Protein AF-X1AM57-F1 (afdb_monomer)

Mean predicted aligned error: 7.02 Å

Solvent-accessible surface area (backbone atoms only — not comparable to full-atom values): 5112 Å² total; per-residue (Å²): 130,60,69,74,57,53,61,58,45,45,62,51,49,77,50,100,72,68,47,69,50,79,58,48,57,68,83,78,45,73,88,50,90,82,54,80,51,54,48,61,45,39,38,55,49,47,73,43,94,53,38,24,36,33,32,30,66,79,56,47,70,72,28,66,90,39,37,75,85,42,30,77,45,70,56,78,73,78,74,78,74,82,124

Sequence (83 aa):
METGKALRLRRVFSKDRVVVIPIDHALYSEPVEGIENLEKLVSIISQTPADAILITPAMLSRVKNVIGSLASKVVVGKTLGKN

Nearest PDB structures (foldseek):
  2qjg-assembly1_E  TM=7.600E-01  e=3.509E-03  Methanocaldococcus jannaschii
  2qjg-assembly1_A  TM=7.758E-01  e=8.023E-03  Methanocaldococcus jannaschii
  5zjp-assembly1_B  TM=5.793E-01  e=7.078E-01  Vibrio cholerae
  7mfn-assembly1_AAA  TM=3.699E-01  e=2.517E-01  Staphylococcus aureus
  7mqt-assembly1_BBB  TM=3.755E-01  e=2.889E-01  Staphylococcus aureus

Organism: NCBI:txid412755

InterPro domains:
  IPR013785 Aldolase-type TIM barrel [G3DSA:3.20.20.70] (1-82)

Radius of gyration: 14.11 Å; Cα contacts (8 Å, |Δi|>4): 87; chains: 1; bounding box: 33×37×40 Å

pLDDT: mean 81.76, std 14.51, range [41.22, 96.12]

Foldseek 3Di:
DDPVVVVLVCQQCVDPDAAEAEDACCVVDDNDPPCVPVQVSLLVVCPDPHQAYEHAPVSCVVNVPRNHRHHYDHDDDDPPPPD

Secondary structure (DSSP, 8-state):
--HHHHHHHHTT-SSSS--EEE-GGGGTSS--TT-SSHHHHHHHHTTSS--EEEE-HHHHHHHTTT-TT-EEEE---------

Structure (mmCIF, N/CA/C/O backbone):
data_AF-X1AM57-F1
#
_entry.id   AF-X1AM57-F1
#
loop_
_atom_site.group_PDB
_atom_site.id
_atom_site.type_symbol
_atom_site.label_atom_id
_atom_site.label_alt_id
_atom_site.label_comp_id
_atom_site.label_asym_id
_atom_site.label_entity_id
_atom_site.label_seq_id
_atom_site.pdbx_PDB_ins_code
_atom_site.Cartn_x
_atom_site.Cartn_y
_atom_site.Cartn_z
_atom_site.occupancy
_atom_site.B_iso_or_equiv
_atom_site.auth_seq_id
_atom_site.auth_comp_id
_atom_site.auth_asym_id
_atom_site.auth_atom_id
_atom_site.pdbx_PDB_model_num
ATOM 1 N N . MET A 1 1 ? -7.862 -11.976 19.591 1.00 61.72 1 MET A N 1
ATOM 2 C CA . MET A 1 1 ? -6.915 -11.620 18.507 1.00 61.72 1 MET A CA 1
ATOM 3 C C . MET A 1 1 ? -5.666 -11.056 19.165 1.00 61.72 1 MET A C 1
ATOM 5 O O . MET A 1 1 ? -5.824 -10.175 19.994 1.00 61.72 1 MET A O 1
ATOM 9 N N . GLU A 1 2 ? -4.468 -11.553 18.845 1.00 91.38 2 GLU A N 1
ATOM 10 C CA . GLU A 1 2 ? -3.213 -11.086 19.469 1.00 91.38 2 GLU A CA 1
ATOM 11 C C . GLU A 1 2 ? -2.995 -9.567 19.316 1.00 91.38 2 GLU A C 1
ATOM 13 O O . GLU A 1 2 ? -3.214 -9.014 18.230 1.00 91.38 2 GLU A O 1
ATOM 18 N N . THR A 1 3 ? -2.495 -8.894 20.362 1.00 92.38 3 THR A N 1
ATOM 19 C CA . THR A 1 3 ? -2.286 -7.428 20.421 1.00 92.38 3 THR A CA 1
ATOM 20 C C . THR A 1 3 ? -1.497 -6.895 19.222 1.00 92.38 3 THR A C 1
ATOM 22 O O . THR A 1 3 ? -1.875 -5.908 18.588 1.00 92.38 3 THR A O 1
ATOM 25 N N . GLY A 1 4 ? -0.427 -7.593 18.829 1.00 89.69 4 GLY A N 1
ATOM 26 C CA . GLY A 1 4 ? 0.402 -7.198 17.688 1.00 89.69 4 GLY A CA 1
ATOM 27 C C . GLY A 1 4 ? -0.316 -7.287 16.333 1.00 89.69 4 GLY A C 1
ATOM 28 O O . GLY A 1 4 ? 0.004 -6.523 15.416 1.00 89.69 4 GLY A O 1
ATOM 29 N N . LYS A 1 5 ? -1.285 -8.198 16.187 1.00 87.19 5 LYS A N 1
ATOM 30 C CA . LYS A 1 5 ? -2.112 -8.315 14.977 1.00 87.19 5 LYS A CA 1
ATOM 31 C C . LYS A 1 5 ? -3.125 -7.174 14.915 1.00 87.19 5 LYS A C 1
ATOM 33 O O . LYS A 1 5 ? -3.257 -6.556 13.861 1.00 87.19 5 LYS A O 1
ATOM 38 N N . ALA A 1 6 ? -3.759 -6.842 16.040 1.00 88.25 6 ALA A N 1
ATOM 39 C CA . ALA A 1 6 ? -4.690 -5.718 16.137 1.00 88.25 6 ALA A CA 1
ATOM 40 C C . ALA A 1 6 ? -4.032 -4.380 15.769 1.00 88.25 6 ALA A C 1
ATOM 42 O O . ALA A 1 6 ? -4.556 -3.651 14.929 1.00 88.25 6 ALA A O 1
ATOM 43 N N . LEU A 1 7 ? -2.837 -4.101 16.301 1.00 88.12 7 LEU A N 1
ATOM 44 C CA . LEU A 1 7 ? -2.101 -2.870 15.988 1.00 88.12 7 LEU A CA 1
ATOM 45 C C . LEU A 1 7 ? -1.732 -2.747 14.501 1.00 88.12 7 LEU A C 1
ATOM 47 O O . LEU A 1 7 ? -1.790 -1.654 13.944 1.00 88.12 7 LEU A O 1
ATOM 51 N N . ARG A 1 8 ? -1.364 -3.852 13.837 1.00 85.44 8 ARG A N 1
ATOM 52 C CA . ARG A 1 8 ? -1.049 -3.843 12.395 1.00 85.4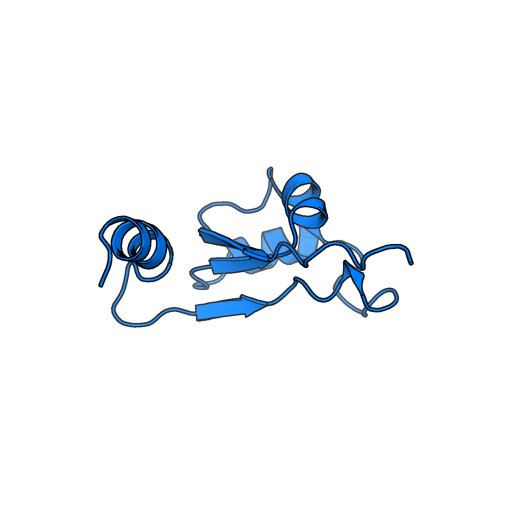4 8 ARG A CA 1
ATOM 53 C C . ARG A 1 8 ? -2.296 -3.683 11.535 1.00 85.44 8 ARG A C 1
ATOM 55 O O . ARG A 1 8 ? -2.241 -2.954 10.551 1.00 85.44 8 ARG A O 1
ATOM 62 N N . LEU A 1 9 ? -3.393 -4.349 11.895 1.00 84.81 9 LEU A N 1
ATOM 63 C CA . LEU A 1 9 ? -4.653 -4.229 11.164 1.00 84.81 9 LEU A CA 1
ATOM 64 C C . LEU A 1 9 ? -5.221 -2.815 11.265 1.00 84.81 9 LEU A C 1
ATOM 66 O O . LEU A 1 9 ? -5.629 -2.281 10.245 1.00 84.81 9 LEU A O 1
ATOM 70 N N . ARG A 1 10 ? -5.134 -2.159 12.428 1.00 84.44 10 ARG A N 1
ATOM 71 C CA . ARG A 1 10 ? -5.595 -0.771 12.608 1.00 84.44 10 ARG A CA 1
ATOM 72 C C . ARG A 1 10 ? -4.956 0.236 1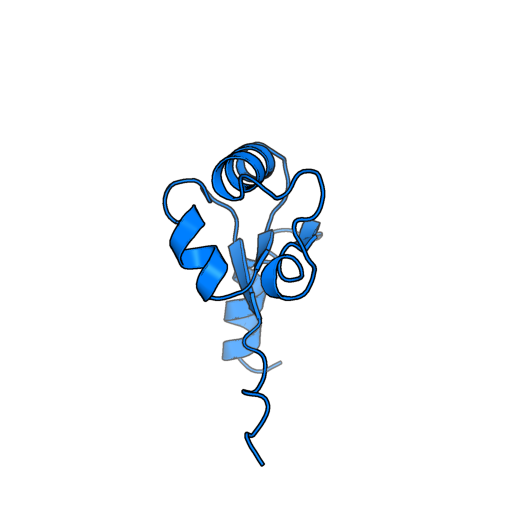1.638 1.00 84.44 10 ARG A C 1
ATOM 74 O O . ARG A 1 10 ? -5.571 1.246 11.329 1.00 84.44 10 ARG A O 1
ATOM 81 N N . ARG A 1 11 ? -3.736 -0.020 11.148 1.00 82.50 11 ARG A N 1
ATOM 82 C CA . ARG A 1 11 ? -3.065 0.856 10.163 1.00 82.50 11 ARG A CA 1
ATOM 83 C C . ARG A 1 11 ? -3.709 0.806 8.778 1.00 82.50 11 ARG A C 1
ATOM 85 O O . ARG A 1 11 ? -3.577 1.758 8.029 1.00 82.50 11 ARG A O 1
ATOM 92 N N . VAL A 1 12 ? -4.350 -0.312 8.449 1.00 82.19 12 VAL A N 1
ATOM 93 C CA . VAL A 1 12 ? -4.997 -0.557 7.154 1.00 82.19 12 VAL A CA 1
ATOM 94 C C . VA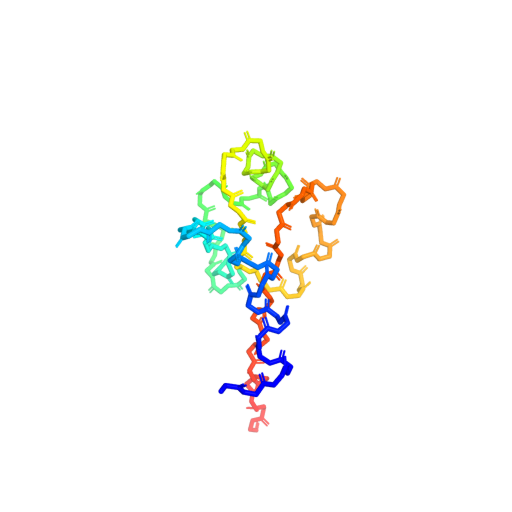L A 1 12 ? -6.507 -0.333 7.275 1.00 82.19 12 VAL A C 1
ATOM 96 O O . VAL A 1 12 ? -7.101 0.329 6.441 1.00 82.19 12 VAL A O 1
ATOM 99 N N . PHE A 1 13 ? -7.107 -0.808 8.367 1.00 81.75 13 PHE A N 1
ATOM 100 C CA . PHE A 1 13 ? -8.512 -0.639 8.737 1.00 81.75 13 PHE A CA 1
ATOM 101 C C . PHE A 1 13 ? -8.695 0.581 9.643 1.00 81.75 13 PHE A C 1
ATOM 103 O O . PHE A 1 13 ? -9.092 0.459 10.801 1.00 81.75 13 PHE A O 1
ATOM 110 N N . SER A 1 14 ? -8.356 1.766 9.131 1.00 71.12 14 SER A N 1
ATOM 111 C CA . SER A 1 14 ? -8.636 3.038 9.815 1.00 71.12 14 SER A CA 1
ATOM 112 C C . SER A 1 14 ? -10.119 3.442 9.736 1.00 71.12 14 SER A C 1
ATOM 114 O O . SER A 1 14 ? -10.542 4.345 10.455 1.00 71.12 14 SER A O 1
ATOM 116 N N . LYS A 1 15 ? -10.900 2.754 8.890 1.00 77.69 15 LYS A N 1
ATOM 117 C CA . LYS A 1 15 ? -12.343 2.907 8.646 1.00 77.69 15 LYS A CA 1
ATOM 118 C C . LYS A 1 15 ? -13.019 1.524 8.644 1.00 77.69 15 LYS A C 1
ATOM 120 O O . LYS A 1 15 ? -12.332 0.506 8.559 1.00 77.69 15 LYS A O 1
ATOM 125 N N . ASP A 1 16 ? -14.355 1.492 8.645 1.00 83.12 16 ASP A N 1
ATOM 126 C CA . ASP A 1 16 ? -15.154 0.249 8.594 1.00 83.12 16 ASP A CA 1
ATOM 127 C C . ASP A 1 16 ? -14.904 -0.595 7.334 1.00 83.12 16 ASP A C 1
ATOM 129 O O . ASP A 1 16 ? -15.036 -1.819 7.352 1.00 83.12 16 ASP A O 1
ATOM 133 N N . ARG A 1 17 ? -14.543 0.056 6.224 1.00 86.12 17 ARG A N 1
ATOM 134 C CA . ARG A 1 17 ? -14.190 -0.581 4.951 1.00 86.12 17 ARG A CA 1
ATOM 135 C C . ARG A 1 17 ? -12.862 -0.039 4.452 1.00 86.12 17 ARG A C 1
ATOM 137 O O . ARG A 1 17 ? -12.542 1.120 4.698 1.00 86.12 17 ARG A O 1
ATOM 144 N N . VAL A 1 18 ? -12.127 -0.886 3.738 1.00 90.19 18 VAL A N 1
ATOM 145 C CA . VAL A 1 18 ? -10.786 -0.589 3.228 1.00 90.19 18 VAL A CA 1
ATOM 146 C C . VAL A 1 18 ? -10.705 -0.963 1.761 1.00 90.19 18 VAL A C 1
ATOM 148 O O . VAL A 1 18 ? -11.131 -2.053 1.377 1.00 90.19 18 VAL A O 1
ATOM 151 N N . VAL A 1 19 ? -10.092 -0.091 0.969 1.00 92.31 19 VAL A N 1
ATOM 152 C CA . VAL A 1 19 ? -9.669 -0.383 -0.400 1.00 92.31 19 VAL A CA 1
ATOM 153 C C . VAL A 1 19 ? -8.156 -0.586 -0.422 1.00 92.31 19 VAL A C 1
ATOM 155 O O . VAL A 1 19 ? -7.391 0.322 -0.093 1.00 92.31 19 VAL A O 1
ATOM 158 N N . VAL A 1 20 ? -7.724 -1.788 -0.814 1.00 93.00 20 VAL A N 1
ATOM 159 C CA . VAL A 1 20 ? -6.307 -2.145 -0.971 1.00 93.00 20 VAL A CA 1
ATOM 160 C C . VAL A 1 20 ? -6.029 -2.440 -2.437 1.00 93.00 20 VAL A C 1
ATOM 162 O O . VAL A 1 20 ? -6.696 -3.293 -3.019 1.00 93.00 20 VAL A O 1
ATOM 165 N N . ILE A 1 21 ? -5.032 -1.773 -3.018 1.00 92.38 21 ILE A N 1
ATOM 166 C CA . ILE A 1 21 ? -4.624 -2.002 -4.408 1.00 92.38 21 ILE A CA 1
ATOM 167 C C . ILE A 1 21 ? -3.389 -2.914 -4.431 1.00 92.38 21 ILE A C 1
ATOM 169 O O . ILE A 1 21 ? -2.341 -2.536 -3.894 1.00 92.38 21 ILE A O 1
ATOM 173 N N . PRO A 1 22 ? -3.480 -4.120 -5.017 1.00 89.81 22 PRO A N 1
ATOM 174 C CA . PRO A 1 22 ? -2.335 -5.005 -5.153 1.00 89.81 22 PRO A CA 1
ATOM 175 C C . PRO A 1 22 ? -1.449 -4.616 -6.334 1.00 89.81 22 PRO A C 1
ATOM 177 O O . PRO A 1 22 ? -1.925 -4.510 -7.458 1.00 89.81 22 PRO A O 1
ATOM 180 N N . ILE A 1 23 ? -0.154 -4.432 -6.070 1.00 88.50 23 ILE A N 1
ATOM 181 C CA . ILE A 1 23 ? 0.889 -4.157 -7.075 1.00 88.50 23 ILE A CA 1
ATOM 182 C C . ILE A 1 23 ? 2.142 -5.024 -6.867 1.00 88.50 23 ILE A C 1
ATOM 184 O O . ILE A 1 23 ? 3.177 -4.803 -7.480 1.00 88.50 23 ILE A O 1
ATOM 188 N N . ASP A 1 24 ? 2.083 -6.017 -5.986 1.00 83.94 24 ASP A N 1
ATOM 189 C CA . ASP A 1 24 ? 3.185 -6.911 -5.624 1.00 83.94 24 ASP A CA 1
ATOM 190 C C . ASP A 1 24 ? 3.580 -7.909 -6.726 1.00 83.94 24 ASP A C 1
ATOM 192 O O . ASP A 1 24 ? 4.654 -8.508 -6.663 1.00 83.94 24 ASP A O 1
ATOM 196 N N . HIS A 1 25 ? 2.747 -8.056 -7.755 1.00 77.12 25 HIS A N 1
ATOM 197 C CA . HIS A 1 25 ? 2.978 -8.953 -8.885 1.00 77.12 25 HIS A CA 1
ATOM 198 C C . HIS A 1 25 ? 3.974 -8.409 -9.919 1.00 77.12 25 HIS A C 1
ATOM 200 O O . HIS A 1 25 ? 4.553 -9.201 -10.655 1.00 77.12 25 HIS A O 1
ATOM 206 N N . ALA A 1 26 ? 4.267 -7.103 -9.937 1.00 62.72 26 ALA A N 1
ATOM 207 C CA . ALA A 1 26 ? 5.161 -6.504 -10.939 1.00 62.72 26 ALA A CA 1
ATOM 208 C C . ALA A 1 26 ? 6.624 -6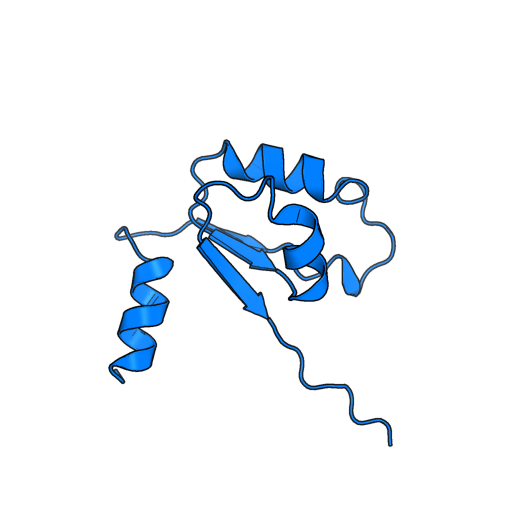.995 -10.864 1.00 62.72 26 ALA A C 1
ATOM 210 O O . ALA A 1 26 ? 7.413 -6.715 -11.759 1.00 62.72 26 ALA A O 1
ATOM 211 N N . LEU A 1 27 ? 7.004 -7.705 -9.794 1.00 63.44 27 LEU A N 1
ATOM 212 C CA . LEU A 1 27 ? 8.304 -8.374 -9.683 1.00 63.44 27 LEU A CA 1
ATOM 213 C C . LEU A 1 27 ? 8.333 -9.747 -10.387 1.00 63.44 27 LEU A C 1
ATOM 215 O O . LEU A 1 27 ? 9.410 -10.255 -10.683 1.00 63.44 27 LEU A O 1
ATOM 219 N N . TYR A 1 28 ? 7.169 -10.372 -10.583 1.00 61.25 28 TYR A N 1
ATOM 220 C CA . TYR A 1 28 ? 7.029 -11.765 -11.028 1.00 61.25 28 TYR A CA 1
ATOM 221 C C . TYR A 1 28 ? 6.587 -11.897 -12.485 1.00 61.25 28 TYR A C 1
ATOM 223 O O . TYR A 1 28 ? 6.809 -12.937 -13.098 1.00 61.25 28 TYR A O 1
ATOM 231 N N . SER A 1 29 ? 5.959 -10.863 -13.029 1.00 57.59 29 SER A N 1
ATOM 232 C CA . SER A 1 29 ? 5.566 -10.774 -14.431 1.00 57.59 29 SER A CA 1
ATOM 233 C C . SER A 1 29 ? 6.511 -9.830 -15.176 1.00 57.59 29 SER A C 1
ATOM 235 O O . SER A 1 29 ? 6.941 -8.821 -14.616 1.00 57.59 29 SER A O 1
ATOM 237 N N . GLU A 1 30 ? 6.830 -10.161 -16.431 1.00 57.62 30 GLU A N 1
ATOM 238 C CA . GLU A 1 30 ? 7.457 -9.256 -17.413 1.00 57.62 30 GLU A CA 1
ATOM 239 C C . GLU A 1 30 ? 6.772 -7.871 -17.424 1.00 57.62 30 GLU A C 1
ATOM 241 O O . GLU A 1 30 ? 5.673 -7.766 -16.875 1.00 57.62 30 GLU A O 1
ATOM 246 N N . PRO A 1 31 ? 7.374 -6.804 -18.001 1.00 59.97 31 PRO A N 1
ATOM 247 C CA . PRO A 1 31 ? 6.833 -5.445 -17.918 1.00 59.97 31 PRO A CA 1
ATOM 248 C C . PRO A 1 31 ? 5.337 -5.411 -18.249 1.00 59.97 31 PRO A C 1
ATOM 250 O O . PRO A 1 31 ? 4.937 -5.544 -19.402 1.00 59.97 31 PRO A O 1
ATOM 253 N N . VAL A 1 32 ? 4.511 -5.292 -17.207 1.00 68.75 32 VAL A N 1
ATOM 254 C CA . VAL A 1 32 ? 3.059 -5.228 -17.346 1.00 68.75 32 VAL A CA 1
ATOM 255 C C . VAL A 1 32 ? 2.737 -3.831 -17.839 1.00 68.75 32 VAL A C 1
ATOM 257 O O . VAL A 1 32 ? 3.170 -2.853 -17.220 1.00 68.75 32 VAL A O 1
ATOM 260 N N . GLU A 1 33 ? 1.988 -3.752 -18.936 1.00 71.88 33 GLU A N 1
ATOM 261 C CA . GLU A 1 33 ? 1.536 -2.484 -19.500 1.00 71.88 33 GLU A CA 1
ATOM 262 C C . GLU A 1 33 ? 0.874 -1.628 -18.405 1.00 71.88 33 GLU A C 1
ATOM 264 O O . GLU A 1 33 ? -0.045 -2.074 -17.714 1.00 71.88 33 GLU A O 1
ATOM 269 N N . GLY A 1 34 ? 1.387 -0.416 -18.191 1.00 72.81 34 GLY A N 1
ATOM 270 C CA . GLY A 1 34 ? 0.928 0.509 -17.151 1.00 72.81 34 GLY A CA 1
ATOM 271 C C . GLY A 1 34 ? 1.675 0.458 -15.807 1.00 72.81 34 GLY A C 1
ATOM 272 O O . GLY A 1 34 ? 1.395 1.294 -14.942 1.00 72.81 34 GLY A O 1
ATOM 273 N N . ILE A 1 35 ? 2.630 -0.462 -15.603 1.00 76.06 35 ILE A N 1
ATOM 274 C CA . ILE A 1 35 ? 3.471 -0.555 -14.382 1.00 76.06 35 ILE A CA 1
ATOM 275 C C . ILE A 1 35 ? 4.961 -0.267 -14.677 1.00 76.06 35 ILE A C 1
ATOM 277 O O . ILE A 1 35 ? 5.815 -0.317 -13.790 1.00 76.06 35 ILE A O 1
ATOM 281 N N . GLU A 1 36 ? 5.300 0.116 -15.909 1.00 83.06 36 GLU A N 1
ATOM 282 C CA . GLU A 1 36 ? 6.671 0.413 -16.348 1.00 83.06 36 GLU A CA 1
ATOM 283 C C . GLU A 1 36 ? 7.285 1.548 -15.523 1.00 83.06 36 GLU A C 1
ATOM 285 O O . GLU A 1 36 ? 8.456 1.506 -15.133 1.00 83.06 36 GLU A O 1
ATOM 290 N N . ASN A 1 37 ? 6.462 2.550 -15.201 1.00 88.25 37 ASN A N 1
ATOM 291 C CA . ASN A 1 37 ? 6.814 3.629 -14.293 1.00 88.25 37 ASN A CA 1
ATOM 292 C C . ASN A 1 37 ? 6.074 3.480 -12.959 1.00 88.25 37 ASN A C 1
ATOM 294 O O . ASN A 1 37 ? 5.029 4.088 -12.714 1.00 88.25 37 ASN A O 1
ATOM 298 N N . LEU A 1 38 ? 6.670 2.679 -12.080 1.00 88.38 38 LEU A N 1
ATOM 299 C CA . LEU A 1 38 ? 6.142 2.388 -10.752 1.00 88.38 38 LEU A CA 1
ATOM 300 C C . LEU A 1 38 ? 5.918 3.650 -9.894 1.00 88.38 38 LEU A C 1
ATOM 302 O O . LEU A 1 38 ? 4.933 3.720 -9.162 1.00 88.38 38 LEU A O 1
ATOM 306 N N . GLU A 1 39 ? 6.793 4.657 -9.985 1.00 91.88 39 GLU A N 1
ATOM 307 C CA . GLU A 1 39 ? 6.628 5.912 -9.239 1.00 91.88 39 GLU A CA 1
ATOM 308 C C . GLU A 1 39 ? 5.409 6.699 -9.722 1.00 91.88 39 GLU A C 1
ATOM 310 O O . GLU A 1 39 ? 4.613 7.162 -8.906 1.00 91.88 39 GLU A O 1
ATOM 315 N N . LYS A 1 40 ? 5.215 6.796 -11.044 1.00 92.94 40 LYS A N 1
ATOM 316 C CA . LYS A 1 40 ? 4.037 7.443 -11.633 1.00 92.94 40 LYS A CA 1
ATOM 317 C C . LYS A 1 40 ? 2.752 6.727 -11.220 1.00 92.94 40 LYS A C 1
ATOM 319 O O . LYS A 1 40 ? 1.809 7.388 -10.796 1.00 92.94 40 LYS A O 1
ATOM 324 N N . LEU A 1 41 ? 2.724 5.395 -11.300 1.00 91.88 41 LEU A N 1
ATOM 325 C CA . LEU A 1 41 ? 1.568 4.601 -10.883 1.00 91.88 41 LEU A CA 1
ATOM 326 C C . LEU A 1 41 ? 1.230 4.841 -9.406 1.00 91.88 41 LEU A C 1
ATOM 328 O O . LEU A 1 41 ? 0.088 5.151 -9.078 1.00 91.88 41 LEU A O 1
ATOM 332 N N . VAL A 1 42 ? 2.220 4.752 -8.512 1.00 93.88 42 VAL A N 1
ATOM 333 C CA . VAL A 1 42 ? 1.991 4.961 -7.074 1.00 93.88 42 VAL A CA 1
ATOM 334 C C . VAL A 1 42 ? 1.607 6.407 -6.762 1.00 93.88 42 VAL A C 1
ATOM 336 O O . VAL A 1 42 ? 0.755 6.622 -5.905 1.00 93.88 42 VAL A O 1
ATOM 339 N N . SER A 1 43 ? 2.152 7.388 -7.484 1.00 95.81 43 SER A N 1
ATOM 340 C CA . SER A 1 43 ? 1.742 8.792 -7.367 1.00 95.81 43 SER A CA 1
ATOM 341 C C . SER A 1 43 ? 0.283 9.014 -7.778 1.00 95.81 43 SER A C 1
ATOM 343 O O . SER A 1 43 ? -0.410 9.805 -7.145 1.00 95.81 43 SER A O 1
ATOM 345 N N . ILE A 1 44 ? -0.209 8.312 -8.803 1.00 95.31 44 ILE A N 1
ATOM 346 C CA . ILE A 1 44 ? -1.628 8.353 -9.186 1.00 95.31 44 ILE A CA 1
ATOM 347 C C . ILE A 1 44 ? -2.476 7.701 -8.093 1.00 95.31 44 ILE A C 1
ATOM 349 O O . ILE A 1 44 ? -3.455 8.291 -7.645 1.00 95.31 44 ILE A O 1
ATOM 353 N N . ILE A 1 45 ? -2.082 6.514 -7.620 1.00 94.94 45 ILE A N 1
ATOM 354 C CA . ILE A 1 45 ? -2.814 5.791 -6.571 1.00 94.94 45 ILE A CA 1
ATOM 355 C C . ILE A 1 45 ? -2.911 6.625 -5.288 1.00 94.94 45 ILE A C 1
ATOM 357 O O . ILE A 1 45 ? -3.981 6.668 -4.682 1.00 94.94 45 ILE A O 1
ATOM 361 N N . SER A 1 46 ? -1.842 7.322 -4.890 1.00 95.38 46 SER A N 1
ATOM 362 C CA . SER A 1 46 ? -1.825 8.143 -3.670 1.00 95.38 46 SER A CA 1
ATOM 363 C C . SER A 1 46 ? -2.732 9.373 -3.735 1.00 95.38 46 SER A C 1
ATO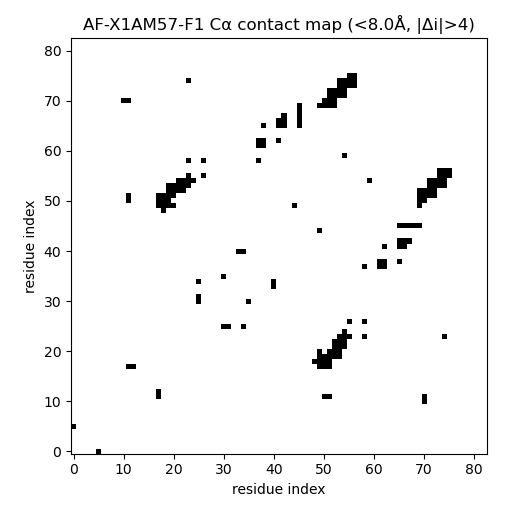M 365 O O . SER A 1 46 ? -3.027 9.963 -2.699 1.00 95.38 46 SER A O 1
ATOM 367 N N . GLN A 1 47 ? -3.222 9.725 -4.92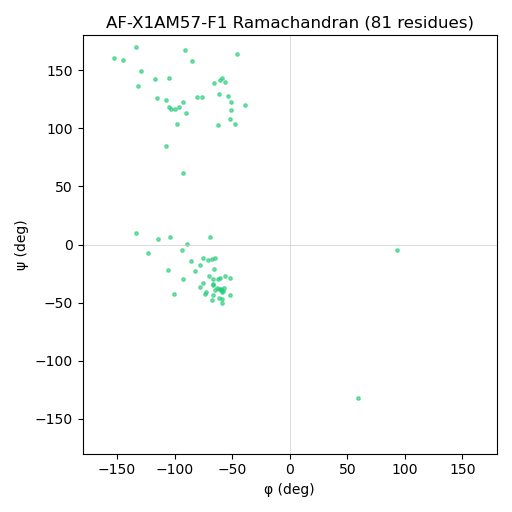6 1.00 96.12 47 GLN A N 1
ATOM 368 C CA . GLN A 1 47 ? -4.226 10.770 -5.141 1.00 96.12 47 GLN A CA 1
ATOM 369 C C . GLN A 1 47 ? -5.663 10.221 -5.167 1.00 96.12 47 GLN A C 1
ATOM 371 O O . GLN A 1 47 ? -6.618 10.991 -5.256 1.00 96.12 47 GLN A O 1
ATOM 376 N N . THR A 1 48 ? -5.844 8.900 -5.088 1.00 94.56 48 THR A N 1
ATOM 377 C CA . THR A 1 48 ? -7.168 8.266 -5.013 1.00 94.56 48 THR A CA 1
ATOM 378 C C . THR A 1 48 ? -7.625 8.087 -3.560 1.00 94.56 48 THR A C 1
ATOM 380 O O . THR A 1 48 ? -6.813 8.153 -2.639 1.00 94.56 48 THR A O 1
ATOM 383 N N . PRO A 1 49 ? -8.910 7.769 -3.320 1.00 92.12 49 PRO A N 1
ATOM 384 C CA . PRO A 1 49 ? -9.395 7.388 -1.992 1.00 92.12 49 PRO A CA 1
ATOM 385 C C . PRO A 1 49 ? -8.907 6.021 -1.474 1.00 92.12 49 PRO A C 1
ATOM 387 O O . PRO A 1 49 ? -9.423 5.567 -0.452 1.00 92.12 49 PRO A O 1
ATOM 390 N N . ALA A 1 50 ? -7.989 5.336 -2.171 1.00 92.81 50 ALA A N 1
ATOM 391 C CA . ALA A 1 50 ? -7.440 4.064 -1.714 1.00 92.81 50 ALA A CA 1
ATOM 392 C C .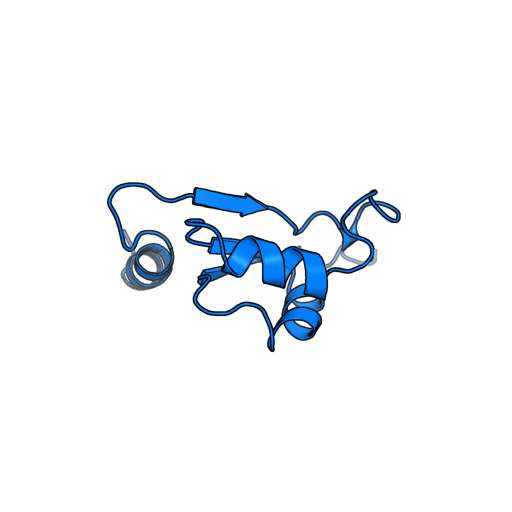 ALA A 1 50 ? -6.732 4.221 -0.361 1.00 92.81 50 ALA A C 1
ATOM 394 O O . ALA A 1 50 ? -6.045 5.209 -0.110 1.00 92.81 50 ALA A O 1
ATOM 395 N N . ASP A 1 51 ? -6.883 3.230 0.514 1.00 92.12 51 ASP A N 1
ATOM 396 C CA . ASP A 1 51 ? -6.345 3.300 1.874 1.00 92.12 51 ASP A CA 1
ATOM 397 C C . ASP A 1 51 ? -4.942 2.679 1.963 1.00 92.12 51 ASP A C 1
ATOM 399 O O . ASP A 1 51 ? -4.123 3.073 2.799 1.00 92.12 51 ASP A O 1
ATOM 403 N N . ALA A 1 52 ? -4.655 1.683 1.117 1.00 93.31 52 ALA A N 1
ATOM 404 C CA . ALA A 1 52 ? -3.403 0.943 1.173 1.00 93.31 52 ALA A CA 1
ATOM 405 C C . ALA A 1 52 ? -2.964 0.353 -0.172 1.00 93.31 52 ALA A C 1
ATOM 407 O O . ALA A 1 52 ? -3.774 0.097 -1.065 1.00 93.31 52 ALA A O 1
ATOM 408 N N . ILE A 1 53 ? -1.672 0.032 -0.257 1.00 92.94 53 ILE A N 1
ATOM 409 C CA . ILE A 1 53 ? -1.100 -0.801 -1.321 1.00 92.94 53 ILE A CA 1
ATOM 410 C C . ILE A 1 53 ? -0.511 -2.093 -0.752 1.00 92.94 53 ILE A C 1
ATOM 412 O O . ILE A 1 53 ? 0.103 -2.103 0.323 1.00 92.94 53 ILE A O 1
ATOM 416 N N . LEU A 1 54 ? -0.680 -3.186 -1.496 1.00 92.38 54 LEU A N 1
ATOM 417 C CA . LEU A 1 54 ? 0.043 -4.440 -1.285 1.00 92.38 54 LEU A CA 1
ATOM 418 C C . LEU A 1 54 ? 1.237 -4.461 -2.243 1.00 92.38 54 LEU A C 1
ATOM 420 O O . LEU A 1 54 ? 1.059 -4.386 -3.454 1.00 92.38 54 LEU A O 1
ATOM 424 N N . ILE A 1 55 ? 2.450 -4.506 -1.697 1.00 90.25 55 ILE A N 1
ATOM 425 C CA . ILE A 1 55 ? 3.692 -4.270 -2.443 1.00 90.25 55 ILE A CA 1
ATOM 426 C C . ILE A 1 55 ? 4.824 -5.164 -1.910 1.00 90.25 55 ILE A C 1
ATOM 428 O O . ILE A 1 55 ? 4.783 -5.627 -0.769 1.00 90.25 55 ILE A O 1
ATOM 432 N N . THR A 1 56 ? 5.864 -5.411 -2.705 1.00 88.69 56 THR A N 1
ATOM 433 C CA . THR A 1 56 ? 7.088 -6.089 -2.239 1.00 88.69 56 THR A CA 1
ATOM 434 C C . THR A 1 56 ? 8.071 -5.093 -1.593 1.00 88.69 56 THR A C 1
ATOM 436 O O . THR A 1 56 ? 8.026 -3.897 -1.901 1.00 88.69 56 THR A O 1
ATOM 439 N N . PRO A 1 57 ? 9.010 -5.536 -0.727 1.00 88.25 57 PRO A N 1
ATOM 440 C CA . PRO A 1 57 ? 10.006 -4.638 -0.132 1.00 88.25 57 PRO A CA 1
ATOM 441 C C . PRO A 1 57 ? 10.864 -3.907 -1.176 1.00 88.25 57 PRO A C 1
ATOM 443 O O . PRO A 1 57 ? 11.150 -2.720 -1.025 1.00 88.25 57 PRO A O 1
ATOM 446 N N . ALA A 1 58 ? 11.254 -4.613 -2.244 1.00 84.62 58 ALA A N 1
ATOM 447 C CA . ALA A 1 58 ? 12.101 -4.079 -3.309 1.00 84.62 58 ALA A CA 1
ATOM 448 C C . ALA A 1 58 ? 11.406 -2.971 -4.115 1.00 84.62 58 ALA A C 1
ATOM 450 O O . ALA A 1 58 ? 12.045 -2.021 -4.553 1.00 84.62 58 ALA A O 1
ATOM 451 N N . MET A 1 59 ? 10.090 -3.072 -4.294 1.00 87.44 59 MET A N 1
ATOM 452 C CA . MET A 1 59 ? 9.300 -2.043 -4.965 1.00 87.44 59 MET A CA 1
ATOM 453 C C . MET A 1 59 ? 9.019 -0.851 -4.044 1.00 87.44 59 MET A C 1
ATOM 455 O O . MET A 1 59 ? 9.055 0.292 -4.493 1.00 87.44 59 MET A O 1
ATOM 459 N N . LEU A 1 60 ? 8.799 -1.097 -2.746 1.00 90.81 60 LEU A N 1
ATOM 460 C CA . LEU A 1 60 ? 8.533 -0.043 -1.763 1.00 90.81 60 LEU A CA 1
ATOM 461 C C . LEU A 1 60 ? 9.680 0.967 -1.657 1.00 90.81 60 LEU A C 1
ATOM 463 O O . LEU A 1 60 ? 9.435 2.168 -1.558 1.00 90.81 60 LEU A O 1
ATOM 467 N N . SER A 1 61 ? 10.930 0.504 -1.721 1.00 89.94 61 SER A N 1
ATOM 468 C CA . SER A 1 61 ? 12.098 1.391 -1.671 1.00 89.94 61 SER A CA 1
ATOM 469 C C . SER A 1 61 ? 12.154 2.377 -2.846 1.00 89.94 61 SER A C 1
ATOM 471 O O . SER A 1 61 ? 12.647 3.490 -2.662 1.00 89.94 61 SER A O 1
ATOM 473 N N . ARG A 1 62 ? 11.607 2.003 -4.014 1.00 90.44 62 ARG A N 1
ATOM 474 C CA . ARG A 1 62 ? 11.546 2.847 -5.220 1.00 90.44 62 ARG A CA 1
ATOM 475 C C . ARG A 1 62 ? 10.489 3.943 -5.110 1.00 90.44 62 ARG A C 1
ATOM 477 O O . ARG A 1 62 ? 10.700 5.038 -5.598 1.00 90.44 62 ARG A O 1
ATOM 484 N N . VAL A 1 63 ? 9.378 3.686 -4.419 1.00 92.50 63 VAL A N 1
ATOM 485 C CA . VAL A 1 63 ? 8.230 4.617 -4.363 1.00 92.50 63 VAL A CA 1
ATOM 486 C C . VAL A 1 63 ? 8.109 5.399 -3.062 1.00 92.50 63 VAL A C 1
ATOM 488 O O . VAL A 1 63 ? 7.140 6.130 -2.861 1.00 92.50 63 VAL A O 1
ATOM 491 N N . LYS A 1 64 ? 9.096 5.283 -2.168 1.00 93.12 64 LYS A N 1
ATOM 492 C CA . LYS A 1 64 ? 9.086 5.914 -0.838 1.00 93.12 64 LYS A CA 1
ATOM 493 C C . LYS A 1 64 ? 8.796 7.423 -0.857 1.00 93.12 64 LYS A C 1
ATOM 495 O O . LYS A 1 64 ? 8.231 7.934 0.100 1.00 93.12 64 LYS A O 1
ATOM 500 N N . ASN A 1 65 ? 9.158 8.118 -1.938 1.00 95.25 65 ASN A N 1
ATOM 501 C CA . ASN A 1 65 ? 8.982 9.566 -2.073 1.00 95.25 65 ASN A CA 1
ATOM 502 C C . ASN A 1 65 ? 7.590 9.964 -2.599 1.00 95.25 65 ASN A C 1
ATOM 504 O O . ASN A 1 65 ? 7.232 11.133 -2.523 1.00 95.25 65 ASN A O 1
ATOM 508 N N . VAL A 1 66 ? 6.813 9.017 -3.138 1.00 95.69 66 VAL A N 1
ATOM 509 C CA . VAL A 1 66 ? 5.529 9.282 -3.822 1.00 95.69 66 VAL A CA 1
ATOM 510 C C . VAL A 1 66 ? 4.335 8.533 -3.216 1.00 95.69 66 VAL A C 1
ATOM 512 O O . VAL A 1 66 ? 3.192 8.787 -3.590 1.00 95.69 66 VAL A O 1
ATOM 515 N N . ILE A 1 67 ? 4.581 7.631 -2.257 1.00 93.56 67 ILE A N 1
ATOM 516 C CA . ILE A 1 67 ? 3.558 6.7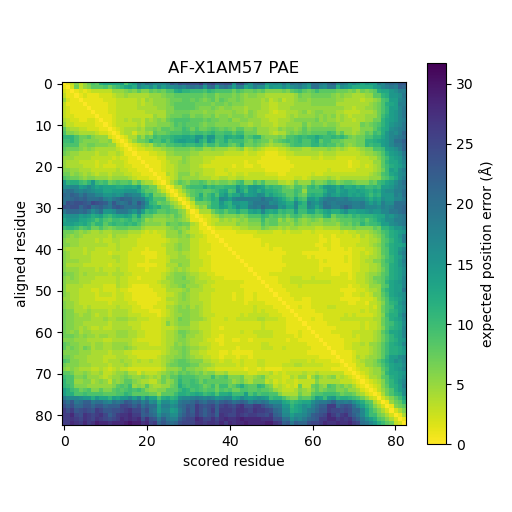96 -1.604 1.00 93.56 67 ILE A CA 1
ATOM 517 C C . ILE A 1 67 ? 2.547 7.590 -0.756 1.00 93.56 67 ILE A C 1
ATOM 519 O O . ILE A 1 67 ? 1.436 7.119 -0.517 1.00 93.56 67 ILE A O 1
ATOM 523 N N . GLY A 1 68 ? 2.900 8.805 -0.328 1.00 92.12 68 GLY A N 1
ATOM 524 C CA . GLY A 1 68 ? 1.998 9.688 0.411 1.00 92.12 68 GLY A CA 1
ATOM 525 C C . GLY A 1 68 ? 1.493 9.068 1.717 1.00 92.12 68 GLY A C 1
ATOM 526 O O . GLY A 1 68 ? 2.274 8.551 2.516 1.00 92.12 68 GLY A O 1
ATOM 527 N N . SER A 1 69 ? 0.179 9.139 1.938 1.00 89.94 69 SER A N 1
ATOM 528 C CA . SER A 1 69 ? -0.498 8.638 3.142 1.00 89.94 69 SER A CA 1
ATOM 529 C C . SER A 1 69 ? -0.937 7.171 3.060 1.00 89.94 69 SER A C 1
ATOM 531 O O . SER A 1 69 ? -1.508 6.666 4.029 1.00 89.94 69 SER A O 1
ATOM 533 N N . LEU A 1 70 ? -0.682 6.479 1.943 1.00 90.81 70 LEU A N 1
ATOM 534 C CA . LEU A 1 70 ? -1.091 5.085 1.765 1.00 90.81 70 LEU A CA 1
ATOM 535 C C . LEU A 1 70 ? -0.427 4.194 2.816 1.00 90.81 70 LEU A C 1
ATOM 537 O O . LEU A 1 70 ? 0.800 4.175 2.966 1.00 90.81 70 LEU A O 1
ATOM 541 N N . ALA A 1 71 ? -1.223 3.375 3.502 1.00 86.94 71 ALA A N 1
ATOM 542 C CA . ALA A 1 71 ? -0.657 2.295 4.291 1.00 86.94 71 ALA A CA 1
ATOM 543 C C . ALA A 1 71 ? 0.018 1.276 3.353 1.00 86.94 71 ALA A C 1
ATOM 545 O O . ALA A 1 71 ? -0.505 0.930 2.295 1.00 86.94 71 ALA A O 1
ATOM 546 N N . SER A 1 72 ? 1.185 0.760 3.738 1.00 80.44 72 SER A N 1
ATOM 547 C CA . SER A 1 72 ? 1.887 -0.264 2.959 1.00 80.44 72 SER A CA 1
ATOM 548 C C . SER A 1 72 ? 1.812 -1.616 3.655 1.00 80.44 72 SER A C 1
ATOM 550 O O . SER A 1 72 ? 2.212 -1.782 4.814 1.00 80.44 72 SER A O 1
ATOM 552 N N . LYS A 1 73 ? 1.302 -2.617 2.935 1.00 80.31 73 L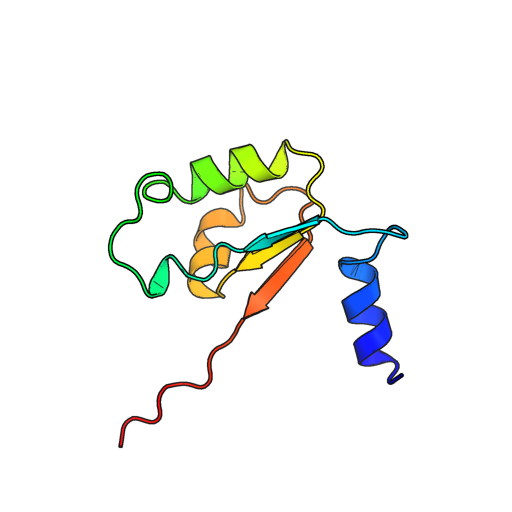YS A N 1
ATOM 553 C CA . LYS A 1 73 ? 1.420 -4.014 3.332 1.00 80.31 73 LYS A CA 1
ATOM 554 C C . LYS A 1 73 ? 2.500 -4.662 2.487 1.00 80.31 73 LYS A C 1
ATOM 556 O O . LYS A 1 73 ? 2.375 -4.774 1.273 1.00 80.31 73 LYS A O 1
ATOM 561 N N . VAL A 1 74 ? 3.558 -5.091 3.160 1.00 78.88 74 VAL A N 1
ATOM 562 C CA . VAL A 1 74 ? 4.699 -5.717 2.505 1.00 78.88 74 VAL A CA 1
ATOM 563 C C . VAL A 1 74 ? 4.517 -7.229 2.484 1.00 78.88 74 VAL A C 1
ATOM 565 O O . VAL A 1 74 ? 4.376 -7.845 3.546 1.00 78.88 74 VAL A O 1
ATOM 568 N N . VAL A 1 75 ? 4.529 -7.820 1.290 1.00 73.62 75 VAL A N 1
ATOM 569 C CA . VAL A 1 75 ? 4.626 -9.274 1.111 1.00 73.62 75 VAL A CA 1
ATOM 570 C C . VAL A 1 75 ? 6.096 -9.638 1.008 1.00 73.62 75 VAL A C 1
ATOM 572 O O . VAL A 1 75 ? 6.779 -9.275 0.054 1.00 73.62 75 VAL A O 1
ATOM 575 N N . VAL A 1 76 ? 6.588 -10.358 2.010 1.00 68.94 76 VAL A N 1
ATOM 576 C CA . VAL A 1 76 ? 7.891 -11.018 1.944 1.00 68.94 76 VAL A CA 1
ATOM 577 C C . VAL A 1 76 ? 7.606 -12.465 1.576 1.00 68.94 76 VAL A C 1
ATOM 579 O O . VAL A 1 76 ? 7.110 -13.227 2.406 1.00 68.94 76 VAL A O 1
ATOM 582 N N . GLY A 1 77 ? 7.855 -12.832 0.319 1.00 59.53 77 GLY A N 1
ATOM 583 C CA . GLY A 1 77 ? 7.876 -14.241 -0.056 1.00 59.53 77 GLY A CA 1
ATOM 584 C C . GLY A 1 77 ? 8.938 -14.959 0.778 1.00 59.53 77 GLY A C 1
ATOM 585 O O . GLY A 1 77 ? 9.996 -14.388 1.052 1.00 59.53 77 GLY A O 1
ATOM 586 N N . LYS A 1 78 ? 8.684 -16.207 1.191 1.00 48.03 78 LYS A N 1
ATOM 587 C CA . LYS A 1 78 ? 9.797 -17.081 1.577 1.00 48.03 78 LYS A CA 1
ATOM 588 C C . LYS A 1 78 ? 10.754 -17.080 0.390 1.00 48.03 78 LYS A C 1
ATOM 590 O O . LYS A 1 78 ? 10.309 -17.326 -0.729 1.00 48.03 78 LYS A O 1
ATOM 595 N N . THR A 1 79 ? 12.030 -16.787 0.631 1.00 46.47 79 THR A N 1
ATOM 596 C CA . THR A 1 79 ? 13.110 -17.113 -0.300 1.00 46.47 79 THR A CA 1
ATOM 597 C C . THR A 1 79 ? 12.785 -18.487 -0.873 1.00 46.47 79 THR A C 1
ATOM 599 O O . THR A 1 79 ? 12.601 -19.424 -0.091 1.00 46.47 79 THR A O 1
ATOM 602 N N . LEU A 1 80 ? 12.624 -18.600 -2.196 1.00 49.09 80 LEU A N 1
ATOM 603 C CA . LEU A 1 80 ? 12.694 -19.902 -2.848 1.00 49.09 80 LEU A CA 1
ATOM 604 C C . LEU A 1 80 ? 14.007 -20.489 -2.347 1.00 49.09 80 LEU A C 1
ATOM 606 O O . LEU A 1 80 ? 15.070 -19.935 -2.634 1.00 49.09 80 LEU A O 1
ATOM 610 N N . GLY A 1 81 ? 13.916 -21.491 -1.470 1.00 41.22 81 GLY A N 1
ATOM 611 C CA . GLY A 1 81 ? 15.085 -22.206 -1.000 1.00 41.22 81 GLY A CA 1
ATOM 612 C C . GLY A 1 81 ? 15.828 -22.619 -2.254 1.00 41.22 81 GLY A C 1
ATOM 613 O O . GLY A 1 81 ? 15.265 -23.315 -3.098 1.00 41.22 81 GLY A O 1
ATOM 614 N N . LYS A 1 82 ? 17.037 -22.087 -2.434 1.00 41.75 82 LYS A N 1
ATOM 615 C CA . LYS A 1 82 ? 17.962 -22.675 -3.387 1.00 41.75 82 LYS A CA 1
ATOM 616 C C . LYS A 1 82 ? 18.206 -24.081 -2.850 1.00 41.75 82 LYS A C 1
ATOM 618 O O . LYS A 1 82 ? 18.843 -24.212 -1.805 1.00 41.75 82 LYS A O 1
ATOM 623 N N . ASN A 1 83 ? 17.566 -25.064 -3.480 1.00 42.50 83 ASN A N 1
ATOM 624 C CA . ASN A 1 83 ? 18.003 -26.452 -3.405 1.00 42.50 83 ASN A CA 1
ATOM 625 C C . ASN A 1 83 ? 19.443 -26.532 -3.911 1.00 42.50 83 ASN A C 1
ATOM 627 O O . ASN A 1 83 ? 19.751 -25.799 -4.883 1.00 42.50 83 ASN A O 1
#